Protein AF-A0A5C8JEF2-F1 (afdb_monomer_lite)

Sequence (176 aa):
MLDARRHYASLRLLALLPLVLFLPAVIAFFTDPDVAWGEYLGVFFHLSILFLVSRLEAAPWAKAAGYGWVVLDVLAGILMINAVEYDTAWAVRLGGHVLAGVWIVASSLVSHSWPIRVVGVVTGVWLAGYSFVGTLLAEEYLRPAGIMILVWFALLAIFHRDDPGHPPAPAIPAPA

Radius of gyration: 17.53 Å; chains: 1; bounding box: 39×55×41 Å

Foldseek 3Di:
DDDLPDDPDDLLVLLVQLLVLLVVLLVCVVPPNPDLCNLVSQLSSLVSCLVVLSPQDFDPVLSVLSVQLSVQSNVLSVCVNVVNDNVVSVLSNLVSLLSVLSNLQRSLCPDPDPVLNVLSNVLSCQSNVCSVCVVPDPCVSNSVSSVSSSVNSVCSSPPPDPDPDDDPDPDDPDDD

pLDDT: mean 90.59, std 12.91, range [43.09, 98.81]

Structure (mmCIF, N/CA/C/O backbone):
data_AF-A0A5C8JEF2-F1
#
_entry.id   AF-A0A5C8JEF2-F1
#
loop_
_atom_site.group_PDB
_atom_site.id
_atom_site.type_symbol
_atom_site.label_atom_id
_atom_site.label_alt_id
_atom_site.label_comp_id
_atom_site.label_asym_id
_atom_site.label_entity_id
_atom_site.label_seq_id
_atom_site.pdbx_PDB_ins_code
_atom_site.Cartn_x
_atom_site.Cartn_y
_atom_site.Cartn_z
_atom_site.occupancy
_atom_site.B_iso_or_equiv
_atom_site.auth_seq_id
_atom_site.auth_comp_id
_atom_site.auth_asym_id
_atom_site.auth_atom_id
_atom_site.pdbx_PDB_model_num
ATOM 1 N N . MET A 1 1 ? -16.897 21.772 -2.016 1.00 52.03 1 MET A N 1
ATOM 2 C CA . MET A 1 1 ? -15.711 21.857 -1.139 1.00 52.03 1 MET A CA 1
ATOM 3 C C . MET A 1 1 ? -15.697 20.606 -0.271 1.00 52.03 1 MET A C 1
ATOM 5 O O . MET A 1 1 ? -16.724 20.320 0.336 1.00 52.03 1 MET A O 1
ATOM 9 N N . LEU A 1 2 ? -14.624 19.811 -0.314 1.00 60.19 2 LEU A N 1
ATOM 10 C CA . LEU A 1 2 ? -14.481 18.621 0.534 1.00 60.19 2 LEU A CA 1
ATOM 11 C C . LEU A 1 2 ? -14.106 19.081 1.950 1.00 60.19 2 LEU A C 1
ATOM 13 O O . LEU A 1 2 ? -13.127 19.801 2.121 1.00 60.19 2 LEU A O 1
ATOM 17 N N . ASP A 1 3 ? -14.917 18.719 2.938 1.00 66.69 3 ASP A N 1
ATOM 18 C CA . ASP A 1 3 ? -14.754 19.055 4.351 1.00 66.69 3 ASP A CA 1
ATOM 19 C C . ASP A 1 3 ? -14.200 17.838 5.098 1.00 66.69 3 ASP A C 1
ATOM 21 O O . ASP A 1 3 ? -14.823 16.776 5.112 1.00 66.69 3 ASP A O 1
ATOM 25 N N . ALA A 1 4 ? -13.047 17.996 5.750 1.00 63.56 4 ALA A N 1
ATOM 26 C CA . ALA A 1 4 ? -12.401 16.935 6.520 1.00 63.56 4 ALA A CA 1
ATOM 27 C C . ALA A 1 4 ? -13.262 16.416 7.690 1.00 63.56 4 ALA A C 1
ATOM 29 O O . ALA A 1 4 ? -13.016 15.322 8.193 1.00 63.56 4 ALA A O 1
ATOM 30 N N . ARG A 1 5 ? -14.274 17.180 8.124 1.00 62.84 5 ARG A N 1
ATOM 31 C CA . ARG A 1 5 ? -15.201 16.799 9.200 1.00 62.84 5 ARG A CA 1
ATOM 32 C C . ARG A 1 5 ? -16.400 15.988 8.710 1.00 62.84 5 ARG A C 1
ATOM 34 O O . ARG A 1 5 ? -17.162 15.487 9.534 1.00 62.84 5 ARG A O 1
ATOM 41 N N . ARG A 1 6 ? -16.601 15.856 7.394 1.00 66.69 6 ARG A N 1
ATOM 42 C CA . ARG A 1 6 ? -17.726 15.108 6.816 1.00 66.69 6 ARG A CA 1
ATOM 43 C C . ARG A 1 6 ? -17.281 13.741 6.318 1.00 66.69 6 ARG A C 1
ATOM 45 O O . ARG A 1 6 ? -16.345 13.612 5.535 1.00 66.69 6 ARG A O 1
ATOM 52 N N . HIS A 1 7 ? -18.009 12.706 6.729 1.00 70.88 7 HIS A N 1
ATOM 53 C CA . HIS A 1 7 ? -17.843 11.366 6.175 1.00 70.88 7 HIS A CA 1
ATOM 54 C C . HIS A 1 7 ? -18.673 11.273 4.889 1.00 70.88 7 HIS A C 1
ATOM 56 O O . HIS A 1 7 ? -19.891 11.131 4.939 1.00 70.88 7 HIS A O 1
ATOM 62 N N . TYR A 1 8 ? -18.019 11.396 3.733 1.00 77.56 8 TYR A N 1
ATOM 63 C CA . TYR A 1 8 ? -18.682 11.296 2.425 1.00 77.56 8 TYR A CA 1
ATOM 64 C C . TYR A 1 8 ? -18.969 9.848 2.000 1.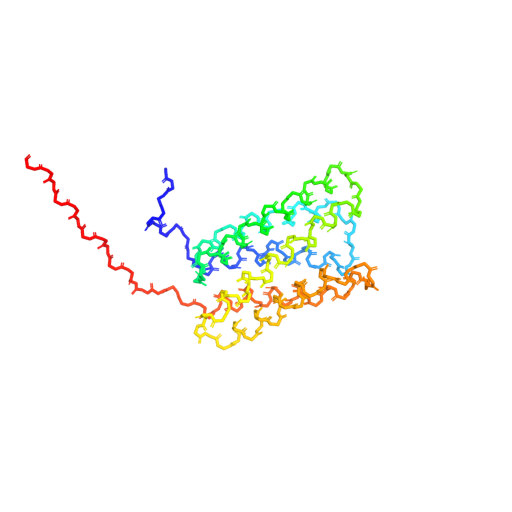00 77.56 8 TYR A C 1
ATOM 66 O O . TYR A 1 8 ? -19.820 9.616 1.146 1.00 77.56 8 TYR A O 1
ATOM 74 N N . ALA A 1 9 ? -18.269 8.881 2.596 1.00 83.25 9 ALA A N 1
ATOM 75 C CA . ALA A 1 9 ? -18.398 7.455 2.325 1.00 83.25 9 ALA A CA 1
ATOM 76 C C . ALA A 1 9 ? -18.181 6.647 3.614 1.00 83.25 9 ALA A C 1
ATOM 78 O O . ALA A 1 9 ? -17.399 7.051 4.479 1.00 83.25 9 ALA A O 1
ATOM 79 N N . SER A 1 10 ? -18.859 5.502 3.730 1.00 87.44 10 SER A N 1
ATOM 80 C CA . SER A 1 10 ? -18.630 4.543 4.818 1.00 87.44 10 SER A CA 1
ATOM 81 C C . SER A 1 10 ? -17.264 3.881 4.672 1.00 87.44 10 SER A C 1
ATOM 83 O O . SER A 1 10 ? -16.781 3.694 3.551 1.00 87.44 10 SER A O 1
ATOM 85 N N . LEU A 1 11 ? -16.641 3.465 5.779 1.00 86.25 11 LEU A N 1
ATOM 86 C CA . LEU A 1 11 ? -15.355 2.773 5.683 1.00 86.25 11 LEU A CA 1
ATOM 87 C C . LEU A 1 11 ? -15.477 1.463 4.898 1.00 86.25 11 LEU A C 1
ATOM 89 O O . LEU A 1 11 ? -14.580 1.109 4.140 1.00 86.25 11 LEU A O 1
ATOM 93 N N . ARG A 1 12 ? -16.623 0.782 5.007 1.00 90.75 12 ARG A N 1
ATOM 94 C CA . ARG A 1 12 ? -16.916 -0.408 4.207 1.00 90.75 12 ARG A CA 1
ATOM 95 C C . ARG A 1 12 ? -16.788 -0.137 2.709 1.00 90.75 12 ARG A C 1
ATOM 97 O O . ARG A 1 12 ? -16.152 -0.921 2.014 1.00 90.75 12 ARG A O 1
ATOM 104 N N . LEU A 1 13 ? -17.353 0.965 2.210 1.00 89.81 13 LEU A N 1
ATOM 105 C CA . LEU A 1 13 ? -17.205 1.345 0.802 1.00 89.81 13 LEU A CA 1
ATOM 106 C C . LEU A 1 13 ? -15.740 1.645 0.461 1.00 89.81 13 LEU A C 1
ATOM 108 O O . LEU A 1 13 ? -15.246 1.199 -0.572 1.00 89.81 13 LEU A O 1
ATOM 112 N N . LEU A 1 14 ? -15.036 2.345 1.351 1.00 91.62 14 LEU A N 1
ATOM 113 C CA . LEU A 1 14 ? -13.625 2.697 1.169 1.00 91.62 14 LEU A CA 1
ATOM 114 C C . LEU A 1 14 ? -12.669 1.500 1.237 1.00 91.62 14 LEU A C 1
ATOM 116 O O . LEU A 1 14 ? -11.555 1.607 0.741 1.00 91.62 14 LEU A O 1
ATOM 120 N N . ALA A 1 15 ? -13.088 0.376 1.818 1.00 92.25 15 ALA A N 1
ATOM 121 C CA . ALA A 1 15 ? -12.355 -0.887 1.787 1.00 92.25 15 ALA A CA 1
ATOM 122 C C . ALA A 1 15 ? -12.748 -1.761 0.581 1.00 92.25 15 ALA A C 1
ATOM 124 O O . ALA A 1 15 ? -11.899 -2.427 -0.005 1.00 92.25 15 ALA A O 1
ATOM 125 N N . LEU A 1 16 ? -14.022 -1.746 0.169 1.00 94.62 16 LEU A N 1
ATOM 126 C CA . LEU A 1 16 ? -14.490 -2.503 -0.998 1.00 94.62 16 LEU A CA 1
ATOM 127 C C . LEU A 1 16 ? -13.954 -1.944 -2.317 1.00 94.62 16 LEU A C 1
ATOM 129 O O . LEU A 1 16 ? -13.632 -2.717 -3.213 1.00 94.62 16 LEU A O 1
ATOM 133 N N . LEU A 1 17 ? -13.851 -0.621 -2.444 1.00 94.88 17 LEU A N 1
ATOM 134 C CA . LEU A 1 17 ? -13.349 0.018 -3.658 1.00 94.88 17 LEU A CA 1
ATOM 135 C C . LEU A 1 17 ? -11.924 -0.445 -4.033 1.00 94.88 17 LEU A C 1
ATOM 137 O O . LEU A 1 17 ? -11.763 -0.965 -5.139 1.00 94.88 17 LEU A O 1
ATOM 141 N N . PRO A 1 18 ? -10.906 -0.338 -3.153 1.00 95.31 18 PRO A N 1
ATOM 142 C CA . PRO A 1 18 ? -9.576 -0.854 -3.454 1.00 95.31 18 PRO A CA 1
ATOM 143 C C . PRO A 1 18 ? -9.570 -2.365 -3.690 1.00 95.31 18 PRO A C 1
ATOM 145 O O . PRO A 1 18 ? -8.857 -2.825 -4.572 1.00 95.31 18 PRO A O 1
ATOM 148 N N . LEU A 1 19 ? -10.393 -3.140 -2.974 1.00 95.75 19 LEU A N 1
ATOM 149 C CA . LEU A 1 19 ? -10.511 -4.583 -3.203 1.00 95.75 19 LEU A CA 1
ATOM 150 C C . LEU A 1 19 ? -10.962 -4.901 -4.634 1.00 95.75 19 LEU A C 1
ATOM 152 O O . LEU A 1 19 ? -10.361 -5.746 -5.292 1.00 95.75 19 LEU A O 1
ATOM 156 N N . VAL A 1 20 ? -12.002 -4.221 -5.122 1.00 96.62 20 VAL A N 1
ATOM 157 C CA . VAL A 1 20 ? -12.540 -4.431 -6.475 1.00 96.62 20 VAL A CA 1
ATOM 158 C C . VAL A 1 20 ? -11.541 -3.993 -7.544 1.00 96.62 20 VAL A C 1
ATOM 160 O O . VAL A 1 20 ? -11.419 -4.666 -8.562 1.00 96.62 20 VAL A O 1
ATOM 163 N N . LEU A 1 21 ? -10.814 -2.898 -7.314 1.00 95.88 21 LEU A N 1
ATOM 164 C CA . LEU A 1 21 ? -9.804 -2.402 -8.254 1.00 95.88 21 LEU A CA 1
ATOM 165 C C . LEU A 1 21 ? -8.549 -3.281 -8.283 1.00 95.88 21 LEU A C 1
ATOM 167 O O . LEU A 1 21 ? -7.956 -3.462 -9.343 1.00 95.88 21 LEU A O 1
ATOM 171 N N . PHE A 1 22 ? -8.155 -3.844 -7.140 1.00 95.81 22 PHE A N 1
ATOM 172 C CA . PHE A 1 22 ? -6.933 -4.635 -7.031 1.00 95.81 22 PHE A CA 1
ATOM 173 C C . PHE A 1 22 ? -7.121 -6.093 -7.444 1.00 95.81 22 PHE A C 1
ATOM 175 O O . PHE A 1 22 ? -6.187 -6.702 -7.955 1.00 95.81 22 PHE A O 1
ATOM 182 N N . LEU A 1 23 ? -8.317 -6.665 -7.272 1.00 96.56 23 LEU A N 1
ATOM 183 C CA . LEU A 1 23 ? -8.573 -8.070 -7.597 1.00 96.56 23 LEU A CA 1
ATOM 184 C C . LEU A 1 23 ? -8.195 -8.438 -9.052 1.00 96.56 23 LEU A C 1
ATOM 186 O O . LEU A 1 23 ? -7.475 -9.422 -9.222 1.00 96.56 23 LEU A O 1
ATOM 190 N N . PRO A 1 24 ? -8.588 -7.677 -10.095 1.00 94.69 24 PRO A N 1
ATOM 191 C CA . PRO A 1 24 ? -8.157 -7.953 -11.465 1.00 94.69 24 PRO A CA 1
ATOM 192 C C . PRO A 1 24 ? -6.642 -7.842 -11.656 1.00 94.69 24 PRO A C 1
ATOM 194 O O . PRO A 1 24 ? -6.070 -8.652 -12.377 1.00 94.69 24 PRO A O 1
ATOM 197 N N . ALA A 1 25 ? -5.990 -6.879 -10.994 1.00 91.50 25 ALA A N 1
ATOM 198 C CA . ALA A 1 25 ? -4.538 -6.711 -11.061 1.00 91.50 25 ALA A CA 1
ATOM 199 C C . ALA A 1 25 ? -3.806 -7.906 -10.432 1.00 91.50 25 ALA A C 1
ATOM 201 O O . ALA A 1 25 ? -2.843 -8.413 -10.998 1.00 91.50 25 ALA A O 1
ATOM 202 N N . VAL A 1 26 ? -4.313 -8.422 -9.306 1.00 92.62 26 VAL A N 1
ATOM 203 C CA . VAL A 1 26 ? -3.800 -9.657 -8.708 1.00 92.62 26 VAL A CA 1
ATOM 204 C C . VAL A 1 26 ? -3.992 -10.824 -9.672 1.00 92.62 26 VAL A C 1
ATOM 206 O O . VAL A 1 26 ? -3.030 -11.531 -9.927 1.00 92.62 26 VAL A O 1
ATOM 209 N N . ILE A 1 27 ? -5.178 -11.012 -10.261 1.00 94.00 27 ILE A N 1
ATOM 210 C CA . ILE A 1 27 ? -5.418 -12.091 -11.239 1.00 94.00 27 ILE A CA 1
ATOM 211 C C . ILE A 1 27 ? -4.439 -12.004 -12.421 1.00 94.00 27 ILE A C 1
ATOM 213 O O . ILE A 1 27 ? -3.852 -13.024 -12.791 1.00 94.00 27 ILE A O 1
ATOM 217 N N . ALA A 1 28 ? -4.224 -10.808 -12.978 1.00 91.81 28 ALA A N 1
ATOM 218 C CA . ALA A 1 28 ? -3.250 -10.579 -14.045 1.00 91.81 28 ALA A CA 1
ATOM 219 C C . ALA A 1 28 ? -1.841 -11.008 -13.614 1.00 91.81 28 ALA A C 1
ATOM 221 O O . ALA A 1 28 ? -1.212 -11.803 -14.297 1.00 91.81 28 ALA A O 1
ATOM 222 N N . PHE A 1 29 ? -1.401 -10.645 -12.407 1.00 88.38 29 PHE A N 1
ATOM 223 C CA . PHE A 1 29 ? -0.083 -11.030 -11.887 1.00 88.38 29 PHE A CA 1
ATOM 224 C C . PHE A 1 29 ? 0.168 -12.557 -11.810 1.00 88.38 29 PHE A C 1
ATOM 226 O O . PHE A 1 29 ? 1.319 -13.008 -11.778 1.00 88.38 29 PHE A O 1
ATOM 233 N N . PHE A 1 30 ? -0.892 -13.376 -11.794 1.00 91.38 30 PHE A N 1
ATOM 234 C CA . PHE A 1 30 ? -0.800 -14.842 -11.863 1.00 91.38 30 PHE A CA 1
ATOM 235 C C . PHE A 1 30 ? -0.967 -15.428 -13.269 1.00 91.38 30 PHE A C 1
ATOM 237 O O . PHE A 1 30 ? -0.575 -16.573 -13.480 1.00 91.38 30 PHE A O 1
ATOM 244 N N . THR A 1 31 ? -1.595 -14.707 -14.196 1.00 93.12 31 THR A N 1
ATOM 245 C CA . THR A 1 31 ? -2.066 -15.275 -15.472 1.00 93.12 31 THR A CA 1
ATOM 246 C C . THR A 1 31 ? -1.435 -14.621 -16.693 1.00 93.12 31 THR A C 1
ATOM 248 O O . THR A 1 31 ? -1.116 -15.325 -17.646 1.00 93.12 31 THR A O 1
ATOM 251 N N . ASP A 1 32 ? -1.237 -13.308 -16.646 1.00 91.19 32 ASP A N 1
ATOM 252 C CA . ASP A 1 32 ? -0.629 -12.487 -17.685 1.00 91.19 32 ASP A CA 1
ATOM 253 C C . ASP A 1 32 ? -0.118 -11.178 -17.034 1.00 91.19 32 ASP A C 1
ATOM 255 O O . ASP A 1 32 ? -0.889 -10.229 -16.853 1.00 91.19 32 ASP A O 1
ATOM 259 N N . PRO A 1 33 ? 1.142 -11.136 -16.559 1.00 85.50 33 PRO A N 1
ATOM 260 C CA . PRO A 1 33 ? 1.678 -9.969 -15.858 1.00 85.50 33 PRO A CA 1
ATOM 261 C C . PRO A 1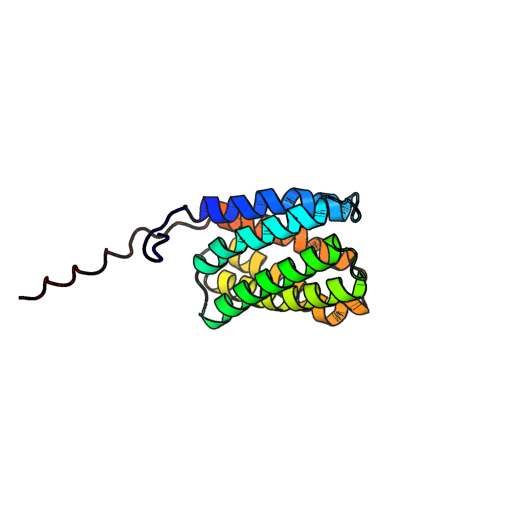 33 ? 1.914 -8.766 -16.787 1.00 85.50 33 PRO A C 1
ATOM 263 O O . PRO A 1 33 ? 1.980 -7.642 -16.298 1.00 85.50 33 PRO A O 1
ATOM 266 N N . ASP A 1 34 ? 1.966 -8.980 -18.106 1.00 86.38 34 ASP A N 1
ATOM 267 C CA . ASP A 1 34 ? 2.319 -7.958 -19.099 1.00 86.38 34 ASP A CA 1
ATOM 268 C C . ASP A 1 34 ? 1.086 -7.276 -19.729 1.00 86.38 34 ASP A C 1
ATOM 270 O O . ASP A 1 34 ? 1.194 -6.536 -20.714 1.00 86.38 34 ASP A O 1
ATOM 274 N N . VAL A 1 35 ? -0.119 -7.501 -19.184 1.00 88.94 35 VAL A N 1
ATOM 275 C CA . VAL A 1 35 ? -1.347 -6.899 -19.726 1.00 88.94 35 VAL A CA 1
ATOM 276 C C . VAL A 1 35 ? -1.291 -5.374 -19.660 1.00 88.94 35 VAL A C 1
ATOM 278 O O . VAL A 1 35 ? -1.168 -4.770 -18.595 1.00 88.94 35 VAL A O 1
ATOM 281 N N . ALA A 1 36 ? -1.506 -4.720 -20.803 1.00 81.44 36 ALA A N 1
ATOM 282 C CA . ALA A 1 36 ? -1.398 -3.262 -20.920 1.00 81.44 36 ALA A CA 1
ATOM 283 C C . ALA A 1 36 ? -2.323 -2.475 -19.965 1.00 81.44 36 ALA A C 1
ATOM 285 O O . ALA A 1 36 ? -2.033 -1.336 -19.612 1.00 81.44 36 ALA A O 1
ATOM 286 N N . TRP A 1 37 ? -3.450 -3.058 -19.540 1.00 89.88 37 TRP A N 1
ATOM 287 C CA . TRP A 1 37 ? -4.391 -2.414 -18.616 1.00 89.88 37 TRP A CA 1
ATOM 288 C C . TRP A 1 37 ? -4.020 -2.579 -17.134 1.00 89.88 37 TRP A C 1
ATOM 290 O O . TRP A 1 37 ? -4.596 -1.883 -16.292 1.00 89.88 37 TRP A O 1
ATOM 300 N N . GLY A 1 38 ? -3.089 -3.482 -16.803 1.00 90.81 38 GLY A N 1
ATOM 301 C CA . GLY A 1 38 ? -2.757 -3.865 -15.428 1.00 90.81 38 GLY A CA 1
ATOM 302 C C . GLY A 1 38 ? -2.276 -2.674 -14.608 1.00 90.81 38 GLY A C 1
ATOM 303 O O . GLY A 1 38 ? -2.805 -2.403 -13.528 1.00 90.81 38 GLY A O 1
ATOM 304 N N . GLU A 1 39 ? -1.367 -1.885 -15.181 1.00 92.94 39 GLU A N 1
ATOM 305 C CA . GLU A 1 39 ? -0.823 -0.689 -14.536 1.00 92.94 39 GLU A CA 1
ATOM 306 C C . GLU A 1 39 ? -1.876 0.401 -14.316 1.00 92.94 39 GLU A C 1
ATOM 308 O O . GLU A 1 39 ? -1.907 1.024 -13.255 1.00 92.94 39 GLU A O 1
ATOM 313 N N . TYR A 1 40 ? -2.808 0.597 -15.255 1.00 95.19 40 TYR A N 1
ATOM 314 C CA . TYR A 1 40 ? -3.893 1.567 -15.080 1.00 95.19 40 TYR A CA 1
ATOM 315 C C . TYR A 1 40 ? -4.784 1.201 -13.891 1.00 95.19 40 TYR A C 1
ATOM 317 O O . TYR A 1 40 ? -5.080 2.058 -13.054 1.00 95.19 40 TYR A O 1
ATOM 325 N N . LEU A 1 41 ? -5.191 -0.069 -13.778 1.00 94.81 41 LEU A N 1
ATOM 326 C CA . LEU A 1 41 ? -5.967 -0.528 -12.623 1.00 94.81 41 LEU A CA 1
ATOM 327 C C . LEU A 1 41 ? -5.160 -0.443 -11.329 1.00 94.81 41 LEU A C 1
ATOM 329 O O . LEU A 1 41 ? -5.711 -0.026 -10.310 1.00 94.81 41 LEU A O 1
ATOM 333 N N . GLY A 1 42 ? -3.862 -0.750 -11.377 1.00 94.62 42 GLY A N 1
ATOM 334 C CA . GLY A 1 42 ? -2.939 -0.536 -10.267 1.00 94.62 42 GLY A CA 1
ATOM 335 C C . GLY A 1 42 ? -2.933 0.921 -9.797 1.00 94.62 42 GLY A C 1
ATOM 336 O O . GLY A 1 42 ? -3.095 1.184 -8.607 1.00 94.62 42 GLY A O 1
ATOM 337 N N . VAL A 1 43 ? -2.828 1.893 -10.704 1.00 97.31 43 VAL A N 1
ATOM 338 C CA . VAL A 1 43 ? -2.879 3.326 -10.365 1.00 97.31 43 VAL A CA 1
ATOM 339 C C . VAL A 1 43 ? -4.218 3.699 -9.722 1.00 97.31 43 VAL A C 1
ATOM 341 O O . VAL A 1 43 ? -4.234 4.330 -8.663 1.00 97.31 43 VAL A O 1
ATOM 344 N N . PHE A 1 44 ? -5.349 3.282 -10.299 1.00 97.56 44 PHE A N 1
ATOM 345 C CA . PHE A 1 44 ? -6.666 3.566 -9.715 1.00 97.56 44 PHE A CA 1
ATOM 346 C C . PHE A 1 44 ? -6.853 2.922 -8.340 1.00 97.56 44 PHE A C 1
ATOM 348 O O . PHE A 1 44 ? -7.423 3.550 -7.443 1.00 97.56 44 PHE A O 1
ATOM 355 N N . PHE A 1 45 ? -6.339 1.706 -8.152 1.00 97.25 45 PHE A N 1
ATOM 356 C CA . PHE A 1 45 ? -6.288 1.051 -6.852 1.00 97.25 45 PHE A CA 1
ATOM 357 C C . PHE A 1 45 ? -5.566 1.940 -5.830 1.00 97.25 45 PHE A C 1
ATOM 359 O O . PHE A 1 45 ? -6.176 2.307 -4.825 1.00 97.25 45 PHE A O 1
ATOM 366 N N . HIS A 1 46 ? -4.335 2.379 -6.100 1.00 98.19 46 HIS A N 1
ATOM 367 C CA . HIS A 1 46 ? -3.579 3.222 -5.164 1.00 98.19 46 HIS A CA 1
ATOM 368 C C . HIS A 1 46 ? -4.267 4.567 -4.889 1.00 98.19 46 HIS A C 1
ATOM 370 O O . HIS A 1 46 ? -4.334 5.007 -3.742 1.00 98.19 46 HIS A O 1
ATOM 376 N N . LEU A 1 47 ? -4.866 5.203 -5.899 1.00 97.75 47 LEU A N 1
ATOM 377 C CA . LEU A 1 47 ? -5.634 6.436 -5.697 1.00 97.75 47 LEU A CA 1
ATOM 378 C C . LEU A 1 47 ? -6.839 6.224 -4.769 1.00 97.75 47 LEU A C 1
ATOM 380 O O . LEU A 1 47 ? -7.145 7.089 -3.948 1.00 97.75 47 LEU A O 1
ATOM 384 N N . SER A 1 48 ? -7.497 5.065 -4.840 1.00 96.38 48 SER A N 1
ATOM 385 C CA . SER A 1 48 ? -8.590 4.736 -3.919 1.00 96.38 48 SER A CA 1
ATOM 386 C C . SER A 1 48 ? -8.117 4.550 -2.468 1.00 96.38 48 SER A C 1
ATOM 388 O O . SER A 1 48 ? -8.853 4.870 -1.531 1.00 96.38 48 SER A O 1
ATOM 390 N N . ILE A 1 49 ? -6.865 4.123 -2.267 1.00 96.94 49 ILE A N 1
ATOM 391 C CA . ILE A 1 49 ? -6.259 3.941 -0.942 1.00 96.94 49 ILE A CA 1
ATOM 392 C C . ILE A 1 49 ? -6.076 5.267 -0.198 1.00 96.94 49 ILE A C 1
ATOM 394 O O . ILE A 1 49 ? -6.124 5.260 1.030 1.00 96.94 49 ILE A O 1
ATOM 398 N N . LEU A 1 50 ? -5.975 6.414 -0.885 1.00 95.12 50 LEU A N 1
ATOM 399 C CA . LEU A 1 50 ? -5.905 7.737 -0.237 1.00 95.12 50 LEU A CA 1
ATOM 400 C C . LEU A 1 50 ? -7.020 7.931 0.795 1.00 95.12 50 LEU A C 1
ATOM 402 O O . LEU A 1 50 ? -6.788 8.379 1.921 1.00 95.12 50 LEU A O 1
ATOM 406 N N . PHE A 1 51 ? -8.239 7.547 0.419 1.00 92.31 51 PHE A N 1
ATOM 407 C CA . PHE A 1 51 ? -9.393 7.654 1.298 1.00 92.31 51 PHE A CA 1
ATOM 408 C C . PHE A 1 51 ? -9.267 6.698 2.483 1.00 92.31 51 PHE A C 1
ATOM 410 O O . PHE A 1 51 ? -9.558 7.081 3.614 1.00 92.31 51 PHE A O 1
ATOM 417 N N . LEU A 1 52 ? -8.769 5.484 2.258 1.00 93.56 52 LEU A N 1
ATOM 418 C CA . LEU A 1 52 ? -8.591 4.498 3.315 1.00 93.56 52 LEU A CA 1
ATOM 419 C C . LEU A 1 52 ? -7.501 4.911 4.320 1.00 93.56 52 LEU A C 1
ATOM 421 O O . LEU A 1 52 ? -7.732 4.822 5.525 1.00 93.56 52 LEU A O 1
ATOM 425 N N . VAL A 1 53 ? -6.368 5.453 3.857 1.00 96.00 53 VAL A N 1
ATOM 426 C CA . VAL A 1 53 ? -5.286 5.993 4.709 1.00 96.00 53 VAL A CA 1
ATOM 427 C C . VAL A 1 53 ? -5.810 7.084 5.637 1.00 96.00 53 VAL A C 1
ATOM 429 O O . VAL A 1 53 ? -5.498 7.097 6.831 1.00 96.00 53 VAL A O 1
ATOM 432 N N . SER A 1 54 ? -6.648 7.984 5.114 1.00 92.62 54 SER A N 1
ATOM 433 C CA . SER A 1 54 ? -7.229 9.057 5.922 1.00 92.62 54 SER A CA 1
ATOM 434 C C . SER A 1 54 ? -8.122 8.530 7.050 1.00 92.62 54 SER A C 1
ATOM 436 O O . SER A 1 54 ? -8.143 9.107 8.142 1.00 92.62 54 SER A O 1
ATOM 438 N N . ARG A 1 55 ? -8.814 7.411 6.810 1.00 90.12 55 ARG A N 1
ATOM 439 C CA . ARG A 1 55 ? -9.901 6.907 7.655 1.00 90.12 55 ARG A CA 1
ATOM 440 C C . ARG A 1 55 ? -9.477 5.852 8.659 1.00 90.12 55 ARG A C 1
ATOM 442 O O . ARG A 1 55 ? -10.019 5.857 9.758 1.00 90.12 55 ARG A O 1
ATOM 449 N N . LEU A 1 56 ? -8.537 4.975 8.313 1.00 92.19 56 LEU A N 1
ATOM 450 C CA . LEU A 1 56 ? -8.047 3.986 9.268 1.00 92.19 56 LEU A CA 1
ATOM 451 C C . LEU A 1 56 ? -7.334 4.676 10.428 1.00 92.19 56 LEU A C 1
ATOM 453 O O . LEU A 1 56 ? -6.616 5.664 10.249 1.00 92.19 56 LEU A O 1
ATOM 457 N N . GLU A 1 57 ? -7.539 4.163 11.632 1.00 92.94 57 GLU A N 1
ATOM 458 C CA . GLU A 1 57 ? -6.785 4.601 12.796 1.00 92.94 57 GLU A CA 1
ATOM 459 C C . GLU A 1 57 ? -5.325 4.186 12.646 1.00 92.94 57 GLU A C 1
ATOM 461 O O . GLU A 1 57 ? -5.019 3.055 12.280 1.00 92.94 57 GLU A O 1
ATOM 466 N N . ALA A 1 58 ? -4.419 5.128 12.884 1.00 95.12 58 ALA A N 1
ATOM 467 C CA . ALA A 1 58 ? -2.981 4.913 12.907 1.00 95.12 58 ALA A CA 1
ATOM 468 C C . ALA A 1 58 ? -2.313 6.171 13.468 1.00 95.12 58 ALA A C 1
ATOM 470 O O . ALA A 1 58 ? -2.874 7.271 13.398 1.00 95.12 58 ALA A O 1
ATOM 471 N N . ALA A 1 59 ? -1.090 6.027 13.974 1.00 95.38 59 ALA A N 1
ATOM 472 C CA . ALA A 1 59 ? -0.281 7.174 14.360 1.00 95.38 59 ALA A CA 1
ATOM 473 C C . ALA A 1 59 ? -0.038 8.115 13.154 1.00 95.38 59 ALA A C 1
ATOM 475 O O . ALA A 1 59 ? 0.055 7.638 12.018 1.00 95.38 59 ALA A O 1
ATOM 476 N N . PRO A 1 60 ? 0.123 9.438 13.362 1.00 97.69 60 PRO A N 1
ATOM 477 C CA . PRO A 1 60 ? 0.284 10.393 12.261 1.00 97.69 60 PRO A CA 1
ATOM 478 C C . PRO A 1 60 ? 1.434 10.063 11.297 1.00 97.69 60 PRO A C 1
ATOM 480 O O . PRO A 1 60 ? 1.269 10.168 10.084 1.00 97.69 60 PRO A O 1
ATOM 483 N N . TRP A 1 61 ? 2.573 9.593 11.816 1.00 98.06 61 TRP A N 1
ATOM 484 C CA . TRP A 1 61 ? 3.724 9.182 11.002 1.00 98.06 61 TRP A CA 1
ATOM 485 C C . TRP A 1 61 ? 3.419 7.956 10.126 1.00 98.06 61 TRP A C 1
ATOM 487 O O . TRP A 1 61 ? 3.898 7.867 9.000 1.00 98.06 61 TRP A O 1
ATOM 497 N N . ALA A 1 62 ? 2.573 7.039 10.601 1.00 98.19 62 ALA A N 1
ATOM 498 C CA . ALA A 1 62 ? 2.163 5.866 9.838 1.00 98.19 62 ALA A CA 1
ATOM 499 C C . ALA A 1 62 ? 1.176 6.243 8.727 1.00 98.19 62 ALA A C 1
ATOM 501 O O . ALA A 1 62 ? 1.251 5.697 7.631 1.00 98.19 62 ALA A O 1
ATOM 502 N N . LYS A 1 63 ? 0.287 7.220 8.962 1.00 98.00 63 LYS A N 1
ATOM 503 C CA . LYS A 1 63 ? -0.541 7.792 7.885 1.00 98.00 63 LYS A CA 1
ATOM 504 C C . LYS A 1 63 ? 0.311 8.501 6.837 1.00 98.00 63 LYS A C 1
ATOM 506 O O . LYS A 1 63 ? 0.056 8.338 5.650 1.00 98.00 63 LYS A O 1
ATOM 511 N N . ALA A 1 64 ? 1.340 9.239 7.258 1.00 98.50 64 ALA A N 1
ATOM 512 C CA . ALA A 1 64 ? 2.293 9.848 6.334 1.00 98.50 64 ALA A CA 1
ATOM 513 C C . ALA A 1 64 ? 3.002 8.788 5.471 1.00 98.50 64 ALA A C 1
ATOM 515 O O . ALA A 1 64 ? 3.091 8.967 4.260 1.00 98.50 64 ALA A O 1
ATOM 516 N N . ALA A 1 65 ? 3.410 7.657 6.061 1.00 98.62 65 ALA A N 1
ATOM 517 C CA . ALA A 1 65 ? 3.926 6.514 5.306 1.00 98.62 65 ALA A CA 1
ATOM 518 C C . ALA A 1 65 ? 2.883 5.966 4.314 1.00 98.62 65 ALA A C 1
ATOM 520 O O . ALA A 1 65 ? 3.199 5.788 3.144 1.00 98.62 65 ALA A O 1
ATOM 521 N N . GLY A 1 66 ? 1.624 5.795 4.729 1.00 98.56 66 GLY A N 1
ATOM 522 C CA . GLY A 1 66 ? 0.541 5.346 3.844 1.00 98.56 66 GLY A CA 1
ATOM 523 C C . GLY A 1 66 ? 0.319 6.266 2.638 1.00 98.56 66 GLY A C 1
ATOM 524 O O . GLY A 1 66 ? 0.164 5.789 1.518 1.00 98.56 66 GLY A O 1
ATOM 525 N N . TYR A 1 67 ? 0.371 7.586 2.831 1.00 98.62 67 TYR A N 1
ATOM 526 C CA . TYR A 1 67 ? 0.317 8.536 1.715 1.00 98.62 67 TYR A CA 1
ATOM 527 C C . TYR A 1 67 ? 1.575 8.486 0.842 1.00 98.62 67 TYR A C 1
ATOM 529 O O . TYR A 1 67 ? 1.465 8.555 -0.380 1.00 98.62 67 TYR A O 1
ATOM 537 N N . GLY A 1 68 ? 2.758 8.340 1.445 1.00 98.69 68 GLY A N 1
ATOM 538 C CA . GLY A 1 68 ? 4.016 8.186 0.715 1.00 98.69 68 GLY A CA 1
ATOM 539 C C . GLY A 1 68 ? 4.026 6.938 -0.169 1.00 98.69 68 GLY A C 1
ATOM 540 O O . GLY A 1 68 ? 4.430 7.022 -1.324 1.00 98.69 68 GLY A O 1
ATOM 541 N N . TRP A 1 69 ? 3.503 5.815 0.333 1.00 98.62 69 TRP A N 1
ATOM 542 C CA . TRP A 1 69 ? 3.287 4.605 -0.460 1.00 98.62 69 TRP A CA 1
ATOM 543 C C . TRP A 1 69 ? 2.441 4.894 -1.697 1.00 98.62 69 TRP A C 1
ATOM 545 O O . TRP A 1 69 ? 2.884 4.621 -2.808 1.00 98.62 69 TRP A O 1
ATOM 555 N N . VAL A 1 70 ? 1.262 5.496 -1.515 1.00 98.62 70 VAL A N 1
ATOM 556 C CA . VAL A 1 70 ? 0.371 5.808 -2.639 1.00 98.62 70 VAL A CA 1
ATOM 557 C C . VAL A 1 70 ? 1.073 6.679 -3.679 1.00 98.62 70 VAL A C 1
ATOM 559 O O . VAL A 1 70 ? 0.958 6.408 -4.869 1.00 98.62 70 VAL A O 1
ATOM 562 N N . VAL A 1 71 ? 1.821 7.701 -3.255 1.00 98.75 71 VAL A N 1
ATOM 563 C CA . VAL A 1 71 ? 2.563 8.566 -4.184 1.00 98.75 71 VAL A CA 1
ATOM 564 C C . VAL A 1 71 ? 3.591 7.769 -4.988 1.00 98.75 71 VAL A C 1
ATOM 566 O O . VAL A 1 71 ? 3.641 7.918 -6.208 1.00 98.75 71 VAL A O 1
ATOM 569 N N . LEU A 1 72 ? 4.397 6.933 -4.330 1.00 98.69 72 LEU A N 1
ATOM 570 C CA . LEU A 1 72 ? 5.447 6.164 -4.999 1.00 98.69 72 LEU A CA 1
ATOM 571 C C . LEU A 1 72 ? 4.879 5.102 -5.943 1.00 98.69 72 LEU A C 1
ATOM 573 O O . LEU A 1 72 ? 5.382 4.968 -7.053 1.00 98.69 72 LEU A O 1
ATOM 577 N N . ASP A 1 73 ? 3.809 4.408 -5.564 1.00 98.12 73 ASP A N 1
ATOM 578 C CA . ASP A 1 73 ? 3.236 3.361 -6.415 1.00 98.12 73 ASP A CA 1
ATOM 579 C C . ASP A 1 73 ? 2.399 3.921 -7.568 1.00 98.12 73 ASP A C 1
ATOM 581 O O . ASP A 1 73 ? 2.346 3.311 -8.640 1.00 98.12 73 ASP A O 1
ATOM 585 N N . VAL A 1 74 ? 1.799 5.105 -7.396 1.00 98.56 74 VAL A N 1
ATOM 586 C CA . VAL A 1 74 ? 1.236 5.864 -8.520 1.00 98.56 74 VAL A CA 1
ATOM 587 C C . VAL A 1 74 ? 2.356 6.307 -9.456 1.00 98.56 74 VAL A C 1
ATOM 589 O O . VAL A 1 74 ? 2.233 6.107 -10.661 1.00 98.56 74 VAL A O 1
ATOM 592 N N . LEU A 1 75 ? 3.458 6.859 -8.935 1.00 98.69 75 LEU A N 1
ATOM 593 C CA . LEU A 1 75 ? 4.610 7.238 -9.756 1.00 98.69 75 LEU A CA 1
ATOM 594 C C . LEU A 1 75 ? 5.158 6.033 -10.529 1.00 98.69 75 LEU A C 1
ATOM 596 O O . LEU A 1 75 ? 5.307 6.126 -11.742 1.00 98.69 75 LEU A O 1
ATOM 600 N N . ALA A 1 76 ? 5.401 4.906 -9.859 1.00 98.19 76 ALA A N 1
ATOM 601 C CA . ALA A 1 76 ? 5.877 3.680 -10.490 1.00 98.19 76 ALA A CA 1
ATOM 602 C C . ALA A 1 76 ? 4.937 3.213 -11.610 1.00 98.19 76 ALA A C 1
ATOM 604 O O . ALA A 1 76 ? 5.399 2.938 -12.714 1.00 98.19 76 ALA A O 1
ATOM 605 N N . GLY A 1 77 ? 3.620 3.211 -11.370 1.00 96.69 77 GLY A N 1
ATOM 606 C CA . GLY A 1 77 ? 2.642 2.863 -12.403 1.00 96.69 77 GLY A CA 1
ATOM 607 C C . GLY A 1 77 ? 2.660 3.824 -13.595 1.00 96.69 77 GLY A C 1
ATOM 608 O O . GLY A 1 77 ? 2.633 3.388 -14.742 1.00 96.69 77 GLY A O 1
ATOM 609 N N . ILE A 1 78 ? 2.779 5.135 -13.356 1.00 98.06 78 ILE A N 1
ATOM 610 C CA . ILE A 1 78 ? 2.907 6.125 -14.438 1.00 98.06 78 ILE A CA 1
ATOM 611 C C . ILE A 1 78 ? 4.211 5.933 -15.224 1.00 98.06 78 ILE A C 1
ATOM 613 O O . ILE A 1 78 ? 4.188 6.051 -16.448 1.00 98.06 78 ILE A O 1
ATOM 617 N N . LEU A 1 79 ? 5.328 5.616 -14.565 1.00 97.88 79 LEU A N 1
ATOM 618 C CA . LEU A 1 79 ? 6.594 5.309 -15.237 1.00 97.88 79 LEU A CA 1
ATOM 619 C C . LEU A 1 79 ? 6.442 4.089 -16.162 1.00 97.88 79 LEU A C 1
ATOM 621 O O . LEU A 1 79 ? 6.794 4.187 -17.337 1.00 97.88 79 LEU A O 1
ATOM 625 N N . MET A 1 80 ? 5.838 2.997 -15.674 1.00 95.75 80 MET A N 1
ATOM 626 C CA . MET A 1 80 ? 5.574 1.791 -16.475 1.00 95.75 80 MET A CA 1
ATOM 627 C C . MET A 1 80 ? 4.658 2.080 -17.674 1.00 95.75 80 MET A C 1
ATOM 629 O O . MET A 1 80 ? 4.969 1.699 -18.799 1.00 95.75 80 MET A O 1
ATOM 633 N N . ILE A 1 81 ? 3.564 2.828 -17.469 1.00 95.75 81 ILE A N 1
ATOM 634 C CA . ILE A 1 81 ? 2.644 3.246 -18.546 1.00 95.75 81 ILE A CA 1
ATOM 635 C C . ILE A 1 81 ? 3.375 4.038 -19.641 1.00 95.75 81 ILE A C 1
ATOM 637 O O . ILE A 1 81 ? 3.027 3.941 -20.816 1.00 95.75 81 ILE A O 1
ATOM 641 N N . ASN A 1 82 ? 4.391 4.820 -19.268 1.00 96.69 82 ASN A N 1
ATOM 642 C CA . ASN A 1 82 ? 5.194 5.619 -20.196 1.00 96.69 82 ASN A CA 1
ATOM 643 C C . ASN A 1 82 ? 6.451 4.886 -20.697 1.00 96.69 82 ASN A C 1
ATOM 645 O O . ASN A 1 82 ? 7.364 5.534 -21.205 1.00 96.69 82 ASN A O 1
ATOM 649 N N . ALA A 1 83 ? 6.496 3.555 -20.572 1.00 95.12 83 ALA A N 1
ATOM 650 C CA . ALA A 1 83 ? 7.585 2.707 -21.053 1.00 95.12 83 ALA A CA 1
ATOM 651 C C . ALA A 1 83 ? 8.974 3.098 -20.511 1.00 95.12 83 ALA A C 1
ATOM 653 O O . ALA A 1 83 ? 9.990 2.932 -21.188 1.00 95.12 83 ALA A O 1
ATOM 654 N N . VAL A 1 84 ? 9.027 3.619 -19.282 1.00 97.56 84 VAL A N 1
ATOM 655 C CA . VAL A 1 84 ? 10.285 3.695 -18.533 1.00 97.56 84 VAL A CA 1
ATOM 656 C C . VAL A 1 84 ? 10.722 2.274 -18.182 1.00 97.56 84 VAL A C 1
ATOM 658 O O . VAL A 1 84 ? 9.885 1.404 -17.954 1.00 97.56 84 VAL A O 1
ATOM 661 N N . GLU A 1 85 ? 12.034 2.043 -18.157 1.00 97.00 85 GLU A N 1
ATOM 662 C CA . GLU A 1 85 ? 12.617 0.728 -17.897 1.00 97.00 85 GLU A CA 1
ATOM 663 C C . GLU A 1 85 ? 12.047 0.083 -16.628 1.00 97.00 85 GLU A C 1
ATOM 665 O O . GLU A 1 85 ? 11.971 0.720 -15.569 1.00 97.00 85 GLU A O 1
ATOM 670 N N . TYR A 1 86 ? 11.685 -1.195 -16.758 1.00 94.06 86 TYR A N 1
ATOM 671 C CA . TYR A 1 86 ? 11.014 -1.968 -15.722 1.00 94.06 86 TYR A CA 1
ATOM 672 C C . TYR A 1 86 ? 11.760 -1.906 -14.388 1.00 94.06 86 TYR A C 1
ATOM 674 O O . TYR A 1 86 ? 11.178 -1.509 -13.385 1.00 94.06 86 TYR A O 1
ATOM 682 N N . ASP A 1 87 ? 13.066 -2.174 -14.386 1.00 95.31 87 ASP A N 1
ATOM 683 C CA . ASP A 1 87 ? 13.875 -2.189 -13.163 1.00 95.31 87 ASP A CA 1
ATOM 684 C C . ASP A 1 87 ? 13.900 -0.829 -12.451 1.00 95.31 87 ASP A C 1
ATOM 686 O O . ASP A 1 87 ? 13.882 -0.757 -11.219 1.00 95.31 87 ASP A O 1
ATOM 690 N N . THR A 1 88 ? 13.870 0.268 -13.215 1.00 97.06 88 THR A N 1
ATOM 691 C CA . THR A 1 88 ? 13.818 1.625 -12.657 1.00 97.06 88 THR A CA 1
ATOM 692 C C . THR A 1 88 ? 12.477 1.878 -11.970 1.00 97.06 88 THR A C 1
ATOM 694 O O . THR A 1 88 ? 12.433 2.32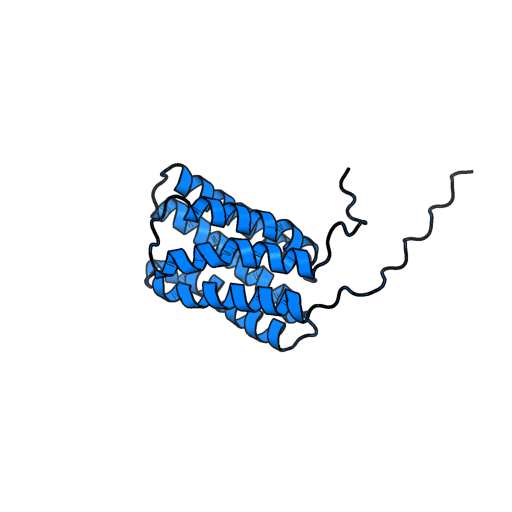7 -10.822 1.00 97.06 88 THR A O 1
ATOM 697 N N . ALA A 1 89 ? 11.369 1.587 -12.651 1.00 97.06 89 ALA A N 1
ATOM 6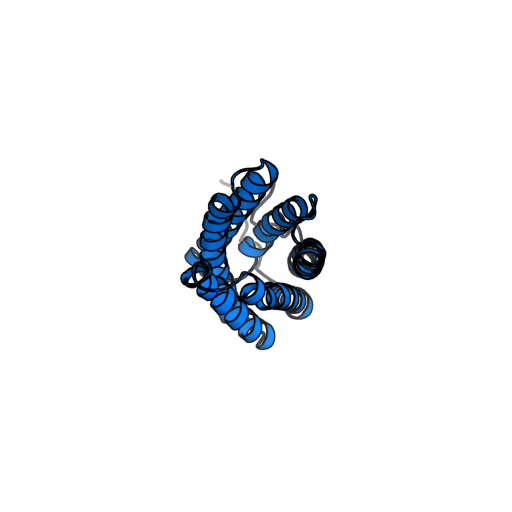98 C CA . ALA A 1 89 ? 10.033 1.784 -12.096 1.00 97.06 89 ALA A CA 1
ATOM 699 C C . ALA A 1 89 ? 9.729 0.798 -10.951 1.00 97.06 89 ALA A C 1
ATOM 701 O O . ALA A 1 89 ? 9.108 1.169 -9.951 1.00 97.06 89 ALA A O 1
ATOM 702 N N . TRP A 1 90 ? 10.231 -0.432 -11.043 1.00 96.25 90 TRP A N 1
ATOM 703 C CA . TRP A 1 90 ? 10.113 -1.458 -10.016 1.00 96.25 90 TRP A CA 1
ATOM 704 C C . TRP A 1 90 ? 10.854 -1.078 -8.7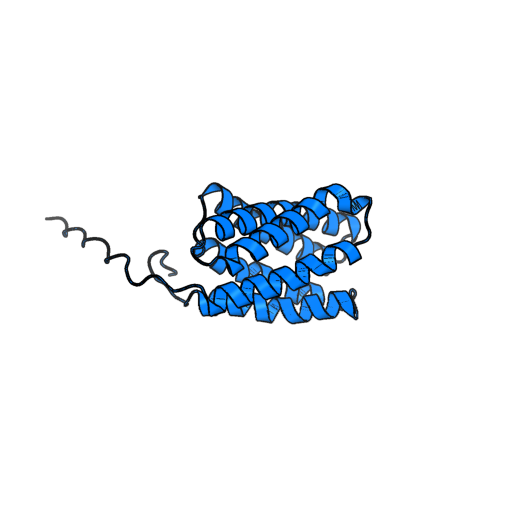35 1.00 96.25 90 TRP A C 1
ATOM 706 O O . TRP A 1 90 ? 10.288 -1.189 -7.649 1.00 96.25 90 TRP A O 1
ATOM 716 N N . ALA A 1 91 ? 12.071 -0.533 -8.830 1.00 97.19 91 ALA A N 1
ATOM 717 C CA . ALA A 1 91 ? 12.803 -0.047 -7.661 1.00 97.19 91 ALA A CA 1
ATOM 718 C C . ALA A 1 91 ? 12.025 1.041 -6.893 1.00 97.19 91 ALA A C 1
ATOM 720 O O . ALA A 1 91 ? 11.986 1.026 -5.658 1.00 97.19 91 ALA A O 1
ATOM 721 N N . VAL A 1 92 ? 11.349 1.949 -7.609 1.00 98.31 92 VAL A N 1
ATOM 722 C CA . VAL A 1 92 ? 10.452 2.949 -7.001 1.00 98.31 92 VAL A CA 1
ATOM 723 C C . VAL A 1 92 ? 9.289 2.265 -6.274 1.00 98.31 92 VAL A C 1
ATOM 725 O O . VAL A 1 92 ? 9.011 2.603 -5.120 1.00 98.31 92 VAL A O 1
ATOM 728 N N . ARG A 1 93 ? 8.658 1.268 -6.908 1.00 97.69 93 ARG A N 1
ATOM 729 C CA . ARG A 1 93 ? 7.558 0.486 -6.323 1.00 97.69 93 ARG A CA 1
ATOM 730 C C . ARG A 1 93 ? 7.982 -0.264 -5.058 1.00 97.69 93 ARG A C 1
ATOM 732 O O . ARG A 1 93 ? 7.285 -0.226 -4.049 1.00 97.69 93 ARG A O 1
ATOM 739 N N . LEU A 1 94 ? 9.165 -0.882 -5.049 1.00 98.06 94 LEU A N 1
ATOM 740 C CA . LEU A 1 94 ? 9.697 -1.543 -3.852 1.00 98.06 94 LEU A CA 1
ATOM 741 C C . LEU A 1 94 ? 9.897 -0.560 -2.690 1.00 98.06 94 LEU A C 1
ATOM 743 O O . LEU A 1 94 ? 9.608 -0.911 -1.543 1.00 98.06 94 LEU A O 1
ATOM 747 N N . GLY A 1 95 ? 10.322 0.675 -2.972 1.00 98.19 95 GLY A N 1
ATOM 748 C CA . GLY A 1 95 ? 10.349 1.755 -1.981 1.00 98.19 95 GLY A CA 1
ATOM 749 C C . GLY A 1 95 ? 8.953 2.090 -1.441 1.00 98.19 95 GLY A C 1
ATOM 750 O O . GLY A 1 95 ? 8.773 2.229 -0.228 1.00 98.19 95 GLY A O 1
ATOM 751 N N . GLY A 1 96 ? 7.950 2.139 -2.322 1.00 98.50 96 GLY A N 1
ATOM 752 C CA . GLY A 1 96 ? 6.537 2.275 -1.961 1.00 98.50 96 GLY A CA 1
ATOM 753 C C . GLY A 1 96 ? 6.050 1.159 -1.033 1.00 98.50 96 GLY A C 1
ATOM 754 O O . GLY A 1 96 ? 5.482 1.444 0.021 1.00 98.50 96 GLY A O 1
ATOM 755 N N . HIS A 1 97 ? 6.348 -0.099 -1.355 1.00 98.62 97 HIS A N 1
ATOM 756 C CA . HIS A 1 97 ? 5.982 -1.279 -0.564 1.00 98.62 97 HIS A CA 1
ATOM 757 C C . HIS A 1 97 ? 6.508 -1.249 0.883 1.00 98.62 97 HIS A C 1
ATOM 759 O O . HIS A 1 97 ? 5.820 -1.712 1.795 1.00 98.62 97 HIS A O 1
ATOM 765 N N . VAL A 1 98 ? 7.687 -0.666 1.135 1.00 98.75 98 VAL A N 1
ATOM 766 C CA . VAL A 1 98 ? 8.187 -0.484 2.511 1.00 98.75 98 VAL A CA 1
ATOM 767 C C . VAL A 1 98 ? 7.258 0.444 3.295 1.00 98.75 98 VAL A C 1
ATOM 769 O O . VAL A 1 98 ? 6.841 0.120 4.409 1.00 98.75 98 VAL A O 1
ATOM 772 N N . LEU A 1 99 ? 6.880 1.578 2.700 1.00 98.81 99 LEU A N 1
ATOM 773 C CA . LEU A 1 99 ? 5.951 2.530 3.310 1.00 98.81 99 LEU A CA 1
ATOM 774 C C . LEU A 1 99 ? 4.543 1.933 3.467 1.00 98.81 99 LEU A C 1
ATOM 776 O O . LEU A 1 99 ? 3.880 2.172 4.482 1.00 98.81 99 LEU A O 1
ATOM 780 N N . ALA A 1 100 ? 4.119 1.103 2.510 1.00 98.75 100 ALA A N 1
ATOM 781 C CA . ALA A 1 100 ? 2.874 0.348 2.568 1.00 98.75 100 ALA A CA 1
ATOM 782 C C . ALA A 1 100 ? 2.856 -0.566 3.791 1.00 98.75 100 ALA A C 1
ATOM 784 O O . ALA A 1 100 ? 1.934 -0.508 4.603 1.00 98.75 100 ALA A O 1
ATOM 785 N N . GLY A 1 101 ? 3.907 -1.374 3.958 1.00 98.69 101 GLY A N 1
ATOM 786 C CA . GLY A 1 101 ? 4.024 -2.310 5.067 1.00 98.69 101 GLY A CA 1
ATOM 787 C C . GLY A 1 101 ? 3.984 -1.608 6.418 1.00 98.69 101 GLY A C 1
ATOM 788 O O . GLY A 1 101 ? 3.253 -2.038 7.309 1.00 98.69 101 GLY A O 1
ATOM 789 N N . VAL A 1 102 ? 4.674 -0.471 6.545 1.00 98.69 102 VAL A N 1
ATOM 790 C CA . VAL A 1 102 ? 4.629 0.370 7.749 1.00 98.69 102 VAL A CA 1
ATOM 791 C C . VAL A 1 102 ? 3.197 0.802 8.085 1.00 98.69 102 VAL A C 1
ATOM 793 O O . VAL A 1 102 ? 2.748 0.638 9.223 1.00 98.69 102 VAL A O 1
ATOM 796 N N . TRP A 1 103 ? 2.464 1.335 7.106 1.00 98.69 103 TRP A N 1
ATOM 797 C CA . TRP A 1 103 ? 1.091 1.791 7.312 1.00 98.69 103 TRP A CA 1
ATOM 798 C C . TRP A 1 103 ? 0.124 0.639 7.619 1.00 98.69 103 TRP A C 1
ATOM 800 O O . TRP A 1 103 ? -0.667 0.737 8.563 1.00 98.69 103 TRP A O 1
ATOM 810 N N . ILE A 1 104 ? 0.202 -0.466 6.871 1.00 98.50 104 ILE A N 1
ATOM 811 C CA . ILE A 1 104 ? -0.658 -1.644 7.058 1.00 98.50 104 ILE A CA 1
ATOM 812 C C . ILE A 1 104 ? -0.431 -2.243 8.450 1.00 98.50 104 ILE A C 1
ATOM 814 O O . ILE A 1 104 ? -1.399 -2.488 9.170 1.00 98.50 104 ILE A O 1
ATOM 818 N N . VAL A 1 105 ? 0.823 -2.429 8.876 1.00 98.69 105 VAL A N 1
ATOM 819 C CA . VAL A 1 105 ? 1.152 -2.960 10.211 1.00 98.69 105 VAL A CA 1
ATOM 820 C C . VAL A 1 105 ? 0.600 -2.040 11.296 1.00 98.69 105 VAL A C 1
ATOM 822 O O . VAL A 1 105 ? -0.143 -2.494 12.166 1.00 98.69 105 VAL A O 1
ATOM 825 N N . ALA A 1 106 ? 0.915 -0.744 11.240 1.00 98.38 106 ALA A N 1
ATOM 826 C CA . ALA A 1 106 ? 0.511 0.204 12.275 1.00 98.38 106 ALA A CA 1
ATOM 827 C C . ALA A 1 106 ? -1.017 0.317 12.404 1.00 98.38 106 ALA A C 1
ATOM 829 O O . ALA A 1 106 ? -1.538 0.281 13.519 1.00 98.38 106 ALA A O 1
ATOM 830 N N . SER A 1 107 ? -1.735 0.403 11.279 1.00 97.12 107 SER A N 1
ATOM 831 C CA . SER A 1 107 ? -3.205 0.465 11.272 1.00 97.12 107 SER A CA 1
ATOM 832 C C . SER A 1 107 ? -3.859 -0.844 11.726 1.00 97.12 107 SER A C 1
ATOM 834 O O . SER A 1 107 ? -4.898 -0.842 12.386 1.00 97.12 107 SER A O 1
ATOM 836 N N . SER A 1 108 ? -3.228 -1.982 11.445 1.00 97.56 108 SER A N 1
ATOM 837 C CA . SER A 1 108 ? -3.738 -3.294 11.855 1.00 97.56 108 SER A CA 1
ATOM 838 C C . SER A 1 108 ? -3.531 -3.568 13.343 1.00 97.56 108 SER A C 1
ATOM 840 O O . SER A 1 108 ? -4.390 -4.179 13.978 1.00 97.56 108 SER A O 1
ATOM 842 N N . LEU A 1 109 ? -2.426 -3.097 13.931 1.00 97.38 109 LEU A N 1
ATOM 843 C CA . LEU A 1 109 ? -2.130 -3.274 15.357 1.00 97.38 109 LEU A CA 1
ATOM 844 C C . LEU A 1 109 ? -3.138 -2.569 16.269 1.00 97.38 109 LEU A C 1
ATOM 846 O O . LEU A 1 109 ? -3.491 -3.118 17.313 1.00 97.38 109 LEU A O 1
ATOM 850 N N . VAL A 1 110 ? -3.640 -1.402 15.859 1.00 94.69 110 VAL A N 1
ATOM 851 C CA . VAL A 1 110 ? -4.660 -0.658 16.618 1.00 94.69 110 VAL A CA 1
ATOM 852 C C . VAL A 1 110 ? -6.083 -1.167 16.375 1.00 94.69 110 VAL A C 1
ATOM 854 O O . VAL A 1 110 ? -6.988 -0.834 17.130 1.00 94.69 110 VAL A O 1
ATOM 857 N N . SER A 1 111 ? -6.296 -2.036 15.381 1.00 92.31 111 SER A N 1
ATOM 858 C CA . SER A 1 111 ? -7.611 -2.631 15.138 1.00 92.31 111 SER A CA 1
ATOM 859 C C . SER A 1 111 ? -8.069 -3.492 16.318 1.00 92.31 111 SER A C 1
ATOM 861 O O . SER A 1 111 ? -7.313 -4.323 16.828 1.00 92.31 111 SER A O 1
ATOM 863 N N . HIS A 1 112 ? -9.341 -3.366 16.705 1.00 90.75 112 HIS A N 1
ATOM 864 C CA . HIS A 1 112 ? -9.982 -4.228 17.707 1.00 90.75 112 HIS A CA 1
ATOM 865 C C . HIS A 1 112 ? -10.232 -5.664 17.217 1.00 90.75 112 HIS A C 1
ATOM 867 O O . HIS A 1 112 ? -10.479 -6.561 18.021 1.00 90.75 112 HIS A O 1
ATOM 873 N N . SER A 1 113 ? -10.177 -5.900 15.905 1.00 93.88 113 SER A N 1
ATOM 874 C CA . SER A 1 113 ? -10.480 -7.193 15.295 1.00 93.88 113 SER A CA 1
ATOM 875 C C . SER A 1 113 ? -9.212 -8.029 15.117 1.00 93.88 113 SER A C 1
ATOM 877 O O . SER A 1 113 ? -8.313 -7.660 14.357 1.00 93.88 113 SER A O 1
ATOM 879 N N . TRP A 1 114 ? -9.137 -9.179 15.794 1.00 96.12 114 TRP A N 1
ATOM 880 C CA . TRP A 1 114 ? -7.957 -10.049 15.739 1.00 96.12 114 TRP A CA 1
ATOM 881 C C . TRP A 1 114 ? -7.598 -10.532 14.315 1.00 96.12 114 TRP A C 1
ATOM 883 O O . TRP A 1 114 ? -6.406 -10.522 14.003 1.00 96.12 114 TRP A O 1
ATOM 893 N N . PRO A 1 115 ? -8.550 -10.885 13.415 1.00 97.00 115 PRO A N 1
ATOM 894 C CA . PRO A 1 115 ? -8.210 -11.310 12.059 1.00 97.00 115 PRO A CA 1
ATOM 895 C C . PRO A 1 115 ? -7.596 -10.173 11.241 1.00 97.00 115 PRO A C 1
ATOM 897 O O . PRO A 1 115 ? -6.608 -10.395 10.547 1.00 97.00 115 PRO A O 1
ATOM 900 N N . ILE A 1 116 ? -8.131 -8.947 11.360 1.00 96.94 116 ILE A N 1
ATOM 901 C CA . ILE A 1 116 ? -7.564 -7.757 10.701 1.00 96.94 116 ILE A CA 1
ATOM 902 C C . ILE A 1 116 ? -6.125 -7.551 11.175 1.00 96.94 116 ILE A C 1
ATOM 904 O O . ILE A 1 116 ? -5.233 -7.339 10.355 1.00 96.94 116 ILE A O 1
ATOM 908 N N . ARG A 1 117 ? -5.895 -7.665 12.489 1.00 97.69 117 ARG A N 1
ATOM 909 C CA . ARG A 1 117 ? -4.571 -7.501 13.086 1.00 97.69 117 ARG A CA 1
ATOM 910 C C . ARG A 1 117 ? -3.569 -8.517 12.551 1.00 97.69 117 ARG A C 1
ATOM 912 O O . ARG A 1 117 ? -2.515 -8.120 12.069 1.00 97.69 117 ARG A O 1
ATOM 919 N N . VAL A 1 118 ? -3.889 -9.808 12.631 1.00 98.31 118 VAL A N 1
ATOM 920 C CA . VAL A 1 118 ? -2.965 -10.879 12.229 1.00 98.31 118 VAL A CA 1
ATOM 921 C C . VAL A 1 118 ? -2.674 -10.815 10.737 1.00 98.31 118 VAL A C 1
ATOM 923 O O . VAL A 1 118 ? -1.507 -10.778 10.356 1.00 98.31 118 VAL A O 1
ATOM 926 N N . VAL A 1 119 ? -3.716 -10.753 9.901 1.00 98.44 119 VAL A N 1
ATOM 927 C CA . VAL A 1 119 ? -3.533 -10.699 8.448 1.00 98.44 119 VAL A CA 1
ATOM 928 C C . VAL A 1 119 ? -2.748 -9.453 8.075 1.00 98.44 119 VAL A C 1
ATOM 930 O O . VAL A 1 119 ? -1.738 -9.572 7.399 1.00 98.44 119 VAL A O 1
ATOM 933 N N . GLY A 1 120 ? -3.136 -8.277 8.568 1.00 98.31 120 GLY A N 1
ATOM 934 C CA . GLY A 1 120 ? -2.460 -7.036 8.213 1.00 98.31 120 GLY A CA 1
ATOM 935 C C . GLY A 1 120 ? -0.999 -6.981 8.658 1.00 98.31 120 GLY A C 1
ATOM 936 O O . GLY A 1 120 ? -0.144 -6.564 7.881 1.00 98.31 120 GLY A O 1
ATOM 937 N N . VAL A 1 121 ? -0.673 -7.460 9.863 1.00 98.62 121 VAL A N 1
ATOM 938 C CA . VAL A 1 121 ? 0.725 -7.519 10.320 1.00 98.62 121 VAL A CA 1
ATOM 939 C C . VAL A 1 121 ? 1.554 -8.435 9.423 1.00 98.62 121 VAL A C 1
ATOM 941 O O . VAL A 1 121 ? 2.614 -8.021 8.959 1.00 98.62 121 VAL A O 1
ATOM 944 N N . VAL A 1 122 ? 1.070 -9.647 9.136 1.00 98.62 122 VAL A N 1
ATOM 945 C CA . VAL A 1 122 ? 1.791 -10.586 8.264 1.00 98.62 122 VAL A CA 1
ATOM 946 C C . VAL A 1 122 ? 1.934 -10.012 6.854 1.00 98.62 122 VAL A C 1
ATOM 948 O O . VAL A 1 122 ? 3.040 -10.005 6.323 1.00 98.62 122 VAL A O 1
ATOM 951 N N . THR A 1 123 ? 0.858 -9.462 6.282 1.00 98.44 123 THR A N 1
ATOM 952 C CA . THR A 1 123 ? 0.870 -8.813 4.963 1.00 98.44 123 THR A CA 1
ATOM 953 C C . THR A 1 123 ? 1.907 -7.702 4.898 1.00 98.44 123 THR A C 1
ATOM 955 O O . THR A 1 123 ? 2.730 -7.682 3.988 1.00 98.44 123 THR A O 1
ATOM 958 N N . GLY A 1 124 ? 1.879 -6.771 5.854 1.00 98.44 124 GLY A N 1
ATOM 959 C CA . GLY A 1 124 ? 2.753 -5.606 5.820 1.00 98.44 124 GLY A CA 1
ATOM 960 C C . GLY A 1 124 ? 4.221 -5.962 6.052 1.00 98.44 124 GLY A C 1
ATOM 961 O O . GLY A 1 124 ? 5.086 -5.417 5.369 1.00 98.44 124 GLY A O 1
ATOM 962 N N . VAL A 1 125 ? 4.510 -6.918 6.943 1.00 98.56 125 VAL A N 1
ATOM 963 C CA . VAL A 1 125 ? 5.875 -7.431 7.147 1.00 98.56 125 VAL A CA 1
ATOM 964 C C . VAL A 1 125 ? 6.379 -8.160 5.905 1.00 98.56 125 VAL A C 1
ATOM 966 O O . VAL A 1 125 ? 7.520 -7.944 5.513 1.00 98.56 125 VAL A O 1
ATOM 969 N N . TRP A 1 126 ? 5.549 -8.985 5.263 1.00 98.50 126 TRP A N 1
ATOM 970 C CA . TRP A 1 126 ? 5.934 -9.691 4.039 1.00 98.50 126 TRP A CA 1
ATOM 971 C C . TRP A 1 126 ? 6.221 -8.713 2.901 1.00 98.50 126 TRP A C 1
ATOM 973 O O . TRP A 1 126 ? 7.268 -8.797 2.266 1.00 98.50 126 TRP A O 1
ATOM 983 N N . LEU A 1 127 ? 5.307 -7.767 2.669 1.00 98.00 127 LEU A N 1
ATOM 984 C CA . LEU A 1 127 ? 5.406 -6.773 1.604 1.00 98.00 127 LEU A CA 1
ATOM 985 C C . LEU A 1 127 ? 6.664 -5.910 1.758 1.00 98.00 127 LEU A C 1
ATOM 987 O O . LEU A 1 127 ? 7.458 -5.813 0.827 1.00 98.00 127 LEU A O 1
ATOM 991 N N . ALA A 1 128 ? 6.883 -5.342 2.949 1.00 98.06 128 ALA A N 1
ATOM 992 C CA . ALA A 1 128 ? 8.072 -4.538 3.219 1.00 98.06 128 ALA A CA 1
ATOM 993 C C . ALA A 1 128 ? 9.351 -5.386 3.251 1.00 98.06 128 ALA A C 1
ATOM 995 O O . ALA A 1 128 ? 10.386 -4.955 2.755 1.00 98.06 128 ALA A O 1
ATOM 996 N N . GLY A 1 129 ? 9.291 -6.591 3.823 1.00 97.94 129 GLY A N 1
ATOM 997 C CA . GLY A 1 129 ? 10.423 -7.510 3.911 1.00 97.94 129 GLY A CA 1
ATOM 998 C C . GLY A 1 129 ? 10.935 -7.921 2.535 1.00 97.94 129 GLY A C 1
ATOM 999 O O . GLY A 1 129 ? 12.139 -7.854 2.293 1.00 97.94 129 GLY A O 1
ATOM 1000 N N . TYR A 1 130 ? 10.025 -8.261 1.616 1.00 97.94 130 TYR A N 1
ATOM 1001 C CA . TYR A 1 130 ? 10.371 -8.573 0.232 1.00 97.94 130 TYR A CA 1
ATOM 1002 C C . TYR A 1 130 ? 11.133 -7.421 -0.433 1.00 97.94 130 TYR A C 1
ATOM 1004 O O . TYR A 1 130 ? 12.130 -7.672 -1.100 1.00 97.94 130 TYR A O 1
ATOM 1012 N N . SER A 1 131 ? 10.750 -6.161 -0.198 1.00 97.44 131 SER A N 1
ATOM 1013 C CA . SER A 1 131 ? 11.439 -5.003 -0.789 1.00 97.44 131 SER A CA 1
ATOM 1014 C C . SER A 1 131 ? 12.932 -4.914 -0.470 1.00 97.44 131 SER A C 1
ATOM 1016 O O . SER A 1 131 ? 13.681 -4.362 -1.270 1.00 97.44 131 SER A O 1
ATOM 1018 N N . PHE A 1 132 ? 13.390 -5.464 0.658 1.00 96.81 132 PHE A N 1
ATOM 1019 C CA . PHE A 1 132 ? 14.816 -5.480 1.012 1.00 96.81 132 PHE A CA 1
ATOM 1020 C C . PHE A 1 132 ? 15.607 -6.605 0.337 1.00 96.81 132 PHE A C 1
ATOM 1022 O O . PHE A 1 132 ? 16.835 -6.564 0.319 1.00 96.81 132 PHE A O 1
ATOM 1029 N N . VAL A 1 133 ? 14.920 -7.614 -0.198 1.00 95.88 133 VAL A N 1
ATOM 1030 C CA . VAL A 1 133 ? 15.525 -8.812 -0.799 1.00 95.88 133 VAL A CA 1
ATOM 1031 C C . VAL A 1 133 ? 15.051 -9.058 -2.232 1.00 95.88 133 VAL A C 1
ATOM 1033 O O . VAL A 1 133 ? 15.395 -10.078 -2.820 1.00 95.88 133 VAL A O 1
ATOM 1036 N N . GLY A 1 134 ? 14.283 -8.135 -2.815 1.00 90.69 134 GLY A N 1
ATOM 1037 C CA . GLY A 1 134 ? 13.663 -8.282 -4.135 1.00 90.69 134 GLY A CA 1
ATOM 1038 C C . GLY A 1 134 ? 14.657 -8.345 -5.296 1.00 90.69 134 GLY A C 1
ATOM 1039 O O . GLY A 1 134 ? 14.284 -8.740 -6.388 1.00 90.69 134 GLY A O 1
ATOM 1040 N N . THR A 1 135 ? 15.927 -8.004 -5.068 1.00 89.56 135 THR A N 1
ATOM 1041 C CA . THR A 1 135 ? 17.020 -8.226 -6.030 1.00 89.56 135 THR A CA 1
ATOM 1042 C C . THR A 1 135 ? 17.588 -9.647 -5.978 1.00 89.56 135 THR A C 1
ATOM 1044 O O . THR A 1 135 ? 18.338 -10.046 -6.864 1.00 89.56 135 THR A O 1
ATOM 1047 N N . LEU A 1 136 ? 17.267 -10.406 -4.927 1.00 93.69 136 LEU A N 1
ATOM 1048 C CA . LEU A 1 136 ? 17.762 -11.762 -4.672 1.00 93.69 136 LEU A CA 1
ATOM 1049 C C . LEU A 1 136 ? 16.684 -12.827 -4.905 1.00 93.69 136 LEU A C 1
ATOM 1051 O O . LEU A 1 136 ? 17.007 -13.993 -5.127 1.00 93.69 136 LEU A O 1
ATOM 1055 N N . LEU A 1 137 ? 15.411 -12.443 -4.807 1.00 94.44 137 LEU A N 1
ATOM 1056 C CA . LEU A 1 137 ? 14.255 -13.321 -4.948 1.00 94.44 137 LEU A CA 1
ATOM 1057 C C . LEU A 1 137 ? 13.446 -12.943 -6.186 1.00 94.44 137 LEU A C 1
ATOM 1059 O O . LEU A 1 137 ? 13.315 -11.770 -6.514 1.00 94.44 137 LEU A O 1
ATOM 1063 N N . ALA A 1 138 ? 12.857 -13.944 -6.836 1.00 93.81 138 ALA A N 1
ATOM 1064 C CA . ALA A 1 138 ? 11.923 -13.719 -7.933 1.00 93.81 138 ALA A CA 1
ATOM 1065 C C . ALA A 1 138 ? 10.638 -13.019 -7.451 1.00 93.81 138 ALA A C 1
ATOM 1067 O O . ALA A 1 138 ? 10.177 -13.224 -6.326 1.00 93.81 138 ALA A O 1
ATOM 1068 N N . GLU A 1 139 ? 9.989 -12.281 -8.346 1.00 92.50 139 GLU A N 1
ATOM 1069 C CA . GLU A 1 139 ? 8.735 -11.565 -8.062 1.00 92.50 139 GLU A CA 1
ATOM 1070 C C . GLU A 1 139 ? 7.583 -12.464 -7.631 1.00 92.50 139 GLU A C 1
ATOM 1072 O O . GLU A 1 139 ? 6.675 -12.041 -6.918 1.00 92.50 139 GLU A O 1
ATOM 1077 N N . GLU A 1 140 ? 7.639 -13.743 -7.988 1.00 93.25 140 GLU A N 1
ATOM 1078 C CA . GLU A 1 140 ? 6.644 -14.723 -7.576 1.00 93.25 140 GLU A CA 1
ATOM 1079 C C . GLU A 1 140 ? 6.537 -14.854 -6.051 1.00 93.25 140 GLU A C 1
ATOM 1081 O O . GLU A 1 140 ? 5.457 -15.138 -5.535 1.00 93.25 140 GLU A O 1
ATOM 1086 N N . TYR A 1 141 ? 7.618 -14.581 -5.313 1.00 95.50 141 TYR A N 1
ATOM 1087 C CA . TYR A 1 141 ? 7.610 -14.574 -3.847 1.00 95.50 141 TYR A CA 1
ATOM 1088 C C . TYR A 1 141 ? 6.810 -13.404 -3.254 1.00 95.50 141 TYR A C 1
ATOM 1090 O O . TYR A 1 141 ? 6.477 -13.423 -2.066 1.00 95.50 141 TYR A O 1
ATOM 1098 N N . LEU A 1 142 ? 6.450 -12.409 -4.068 1.00 94.00 142 LEU A N 1
ATOM 1099 C CA . LEU A 1 142 ? 5.571 -11.309 -3.686 1.00 94.00 142 LEU A CA 1
ATOM 1100 C C . LEU A 1 142 ? 4.083 -11.639 -3.878 1.00 94.00 142 LEU A C 1
ATOM 1102 O O . LEU A 1 142 ? 3.232 -11.054 -3.208 1.00 94.00 142 LEU A O 1
ATOM 1106 N N . ARG A 1 143 ? 3.744 -12.611 -4.738 1.00 94.06 143 ARG A N 1
ATOM 1107 C CA . ARG A 1 143 ? 2.355 -13.018 -5.032 1.00 94.06 143 ARG A CA 1
ATOM 1108 C C . ARG A 1 143 ? 1.499 -13.286 -3.783 1.00 94.06 143 ARG A C 1
ATOM 1110 O O . ARG A 1 143 ? 0.357 -12.815 -3.753 1.00 94.06 143 ARG A O 1
ATOM 1117 N N . PRO A 1 144 ? 2.000 -13.969 -2.729 1.00 95.94 144 PRO A N 1
ATOM 1118 C CA . PRO A 1 144 ? 1.233 -14.160 -1.501 1.00 95.94 144 PRO A CA 1
ATOM 1119 C C . PRO A 1 144 ? 0.797 -12.843 -0.852 1.00 95.94 144 PRO A C 1
ATOM 1121 O O . PRO A 1 144 ? -0.339 -12.749 -0.393 1.00 95.94 144 PRO A O 1
ATOM 1124 N N . ALA A 1 145 ? 1.642 -11.804 -0.873 1.00 95.25 145 ALA A N 1
ATOM 1125 C CA . ALA A 1 145 ? 1.294 -10.499 -0.317 1.00 95.25 145 ALA A CA 1
ATOM 1126 C C . ALA A 1 145 ? 0.086 -9.887 -1.044 1.00 95.25 145 ALA A C 1
ATOM 1128 O O . ALA A 1 145 ? -0.824 -9.392 -0.385 1.00 95.25 145 ALA A O 1
ATOM 1129 N N . GLY A 1 146 ? 0.011 -10.005 -2.376 1.00 94.75 146 GLY A N 1
ATOM 1130 C CA . GLY A 1 146 ? -1.143 -9.551 -3.160 1.00 94.75 146 GLY A CA 1
ATOM 1131 C C . GLY A 1 146 ? -2.460 -10.208 -2.726 1.00 94.75 146 GLY A C 1
ATOM 1132 O O . GLY A 1 146 ? -3.452 -9.520 -2.482 1.00 94.75 146 GLY A O 1
ATOM 1133 N N . ILE A 1 147 ? -2.458 -11.532 -2.530 1.00 97.25 147 ILE A N 1
ATOM 1134 C CA . ILE A 1 147 ? -3.626 -12.266 -2.011 1.00 97.25 147 ILE A CA 1
ATOM 1135 C C . ILE A 1 147 ? -3.973 -11.790 -0.596 1.00 97.25 147 ILE A C 1
ATOM 1137 O O . ILE A 1 147 ? -5.137 -11.523 -0.292 1.00 97.25 147 ILE A O 1
ATOM 1141 N N . MET A 1 148 ? -2.977 -11.658 0.280 1.00 97.94 148 MET A N 1
ATOM 1142 C CA . MET A 1 148 ? -3.218 -11.254 1.662 1.00 97.94 148 MET A CA 1
ATOM 1143 C C . MET A 1 148 ? -3.716 -9.808 1.786 1.00 97.94 148 MET A C 1
ATOM 1145 O O . MET A 1 148 ? -4.506 -9.523 2.685 1.00 97.94 148 MET A O 1
ATOM 1149 N N . ILE A 1 149 ? -3.327 -8.909 0.879 1.00 97.81 149 ILE A N 1
ATOM 1150 C CA . ILE A 1 149 ? -3.882 -7.552 0.775 1.00 97.81 149 ILE A CA 1
ATOM 1151 C C . ILE A 1 149 ? -5.384 -7.608 0.453 1.00 97.81 149 ILE A C 1
ATOM 1153 O O . ILE A 1 149 ? -6.173 -6.940 1.122 1.00 97.81 149 ILE A O 1
ATOM 1157 N N . LEU A 1 150 ? -5.807 -8.439 -0.510 1.00 97.75 150 LEU A N 1
ATOM 1158 C CA . LEU A 1 150 ? -7.233 -8.617 -0.830 1.00 97.75 150 LEU A CA 1
ATOM 1159 C C . LEU A 1 150 ? -8.019 -9.147 0.371 1.00 97.75 150 LEU A C 1
ATOM 1161 O O . LEU A 1 150 ? -9.087 -8.626 0.698 1.00 97.75 150 LEU A O 1
ATOM 1165 N N . VAL A 1 151 ? -7.470 -10.153 1.058 1.00 98.19 151 VAL A N 1
ATOM 1166 C CA . VAL A 1 151 ? -8.067 -10.695 2.285 1.00 98.19 151 VAL A CA 1
ATOM 1167 C C . VAL A 1 151 ? -8.157 -9.607 3.353 1.00 98.19 151 VAL A C 1
ATOM 1169 O O . VAL A 1 151 ? -9.200 -9.456 3.982 1.00 98.19 151 VAL A O 1
ATOM 1172 N N . TRP A 1 152 ? -7.108 -8.806 3.535 1.00 98.12 152 TRP A N 1
ATOM 1173 C CA . TRP A 1 152 ? -7.099 -7.718 4.508 1.00 98.12 152 TRP A CA 1
ATOM 1174 C C . TRP A 1 152 ? -8.181 -6.670 4.217 1.00 98.12 152 TRP A C 1
ATOM 1176 O O . TRP A 1 152 ? -8.937 -6.321 5.124 1.00 98.12 152 TRP A O 1
ATOM 1186 N N . PHE A 1 153 ? -8.350 -6.239 2.961 1.00 97.56 153 PHE A N 1
ATOM 1187 C CA . PHE A 1 153 ? -9.449 -5.339 2.591 1.00 97.56 153 PHE A CA 1
ATOM 1188 C C . PHE A 1 153 ? -10.826 -5.964 2.812 1.00 97.56 153 PHE A C 1
ATOM 1190 O O . PHE A 1 153 ? -11.727 -5.288 3.310 1.00 97.56 153 PHE A O 1
ATOM 1197 N N . ALA A 1 154 ? -11.000 -7.250 2.496 1.00 97.38 154 ALA A N 1
ATOM 1198 C CA . ALA A 1 154 ? -12.255 -7.950 2.748 1.00 97.38 154 ALA A CA 1
ATOM 1199 C C . ALA A 1 154 ? -12.576 -7.971 4.250 1.00 97.38 154 ALA A C 1
ATOM 1201 O O . ALA A 1 154 ? -13.699 -7.669 4.655 1.00 97.38 154 ALA A O 1
ATOM 1202 N N . LEU A 1 155 ? -11.578 -8.258 5.089 1.00 97.06 155 LEU A N 1
ATOM 1203 C CA . LEU A 1 155 ? -11.725 -8.245 6.541 1.00 97.06 155 LEU A CA 1
ATOM 1204 C C . LEU A 1 155 ? -12.057 -6.846 7.066 1.00 97.06 155 LEU A C 1
ATOM 1206 O O . LEU A 1 155 ? -12.952 -6.727 7.901 1.00 97.06 155 LEU A O 1
ATOM 1210 N N . LEU A 1 156 ? -11.405 -5.794 6.561 1.00 95.38 156 LEU A N 1
ATOM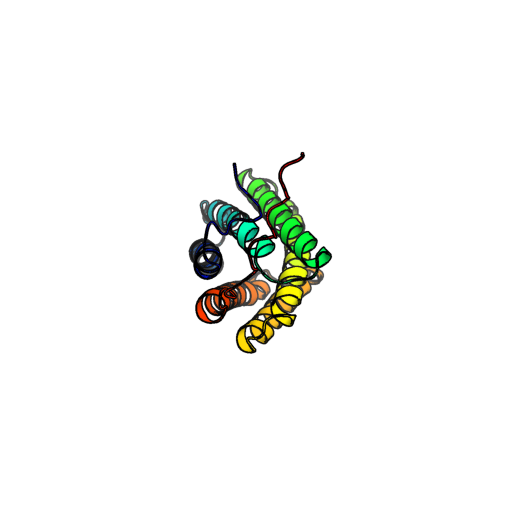 1211 C CA . LEU A 1 156 ? -11.755 -4.407 6.884 1.00 95.38 156 LEU A CA 1
ATOM 1212 C C . LEU A 1 156 ? -13.210 -4.096 6.511 1.00 95.38 156 LEU A C 1
ATOM 1214 O O . LEU A 1 156 ? -13.943 -3.544 7.326 1.00 95.38 156 LEU A O 1
ATOM 1218 N N . ALA A 1 157 ? -13.656 -4.504 5.322 1.00 94.06 157 ALA A N 1
ATOM 1219 C CA . ALA A 1 157 ? -15.022 -4.278 4.859 1.00 94.06 157 ALA A CA 1
ATOM 1220 C C . ALA A 1 157 ? -16.088 -5.038 5.675 1.00 94.06 157 ALA A C 1
ATOM 1222 O O . ALA A 1 157 ? -17.228 -4.579 5.765 1.00 94.06 157 ALA A O 1
ATOM 1223 N N . ILE A 1 158 ? -15.743 -6.201 6.237 1.00 92.81 158 ILE A N 1
ATOM 1224 C CA . ILE A 1 158 ? -16.665 -7.059 6.999 1.00 92.81 158 ILE A CA 1
ATOM 1225 C C . ILE A 1 158 ? -16.693 -6.683 8.483 1.00 92.81 158 ILE A C 1
ATOM 1227 O O . ILE A 1 158 ? -17.766 -6.606 9.080 1.00 92.81 158 ILE A O 1
ATOM 1231 N N . PHE A 1 159 ? -15.521 -6.499 9.094 1.00 88.69 159 PHE A N 1
ATOM 1232 C CA . PHE A 1 159 ? -15.379 -6.446 10.549 1.00 88.69 159 PHE A CA 1
ATOM 1233 C C . PHE A 1 159 ? -15.172 -5.046 11.110 1.00 88.69 159 PHE A C 1
ATOM 1235 O O . PHE A 1 159 ? -15.351 -4.860 12.315 1.00 88.69 159 PHE A O 1
ATOM 1242 N N . HIS A 1 160 ? -14.791 -4.066 10.291 1.00 76.56 160 HIS A N 1
ATOM 1243 C CA . HIS A 1 160 ? -14.624 -2.716 10.800 1.00 76.56 160 HIS A CA 1
ATOM 1244 C C . HIS A 1 160 ? -15.993 -2.058 10.977 1.00 76.56 160 HIS A C 1
ATOM 1246 O O . HIS A 1 160 ? -16.786 -1.953 10.040 1.00 76.56 160 HIS A O 1
ATOM 1252 N N . ARG A 1 161 ? -16.281 -1.631 12.205 1.00 68.56 161 ARG A N 1
ATOM 1253 C CA . ARG A 1 161 ? -17.495 -0.887 12.532 1.00 68.56 161 ARG A CA 1
ATOM 1254 C C . ARG A 1 161 ? -17.172 0.593 12.399 1.00 68.56 161 ARG A C 1
ATOM 1256 O O . ARG A 1 161 ? -16.205 1.046 12.998 1.00 68.56 161 ARG A O 1
ATOM 1263 N N . ASP A 1 162 ? -17.953 1.329 11.611 1.00 63.34 162 ASP A N 1
ATOM 1264 C CA . ASP A 1 162 ? -17.917 2.789 11.678 1.00 63.34 162 ASP A CA 1
ATOM 1265 C C . ASP A 1 162 ? -18.334 3.171 13.107 1.00 63.34 162 ASP A C 1
ATOM 1267 O O . ASP A 1 162 ? -19.463 2.882 13.510 1.00 63.34 162 ASP A O 1
ATOM 1271 N N . ASP A 1 163 ? -17.419 3.737 13.894 1.00 55.38 163 ASP A N 1
ATOM 1272 C CA . ASP A 1 163 ? -17.716 4.097 15.279 1.00 55.38 163 ASP A CA 1
ATOM 1273 C C . ASP A 1 163 ? -18.827 5.166 15.299 1.00 55.38 163 ASP A C 1
ATOM 1275 O O . ASP A 1 163 ? -18.676 6.232 14.680 1.00 55.38 163 ASP A O 1
ATOM 1279 N N . PRO A 1 164 ? -19.973 4.918 15.960 1.00 46.75 164 PRO A N 1
ATOM 1280 C CA . PRO A 1 164 ? -21.022 5.911 16.066 1.00 46.75 164 PRO A CA 1
ATOM 1281 C C . PRO A 1 164 ? -20.624 6.943 17.126 1.00 46.75 164 PRO A C 1
ATOM 1283 O O . PRO A 1 164 ? -20.917 6.782 18.305 1.00 46.75 164 PRO A O 1
ATOM 1286 N N . GLY A 1 165 ? -19.995 8.037 16.694 1.00 47.34 165 GLY A N 1
ATOM 1287 C CA . GLY A 1 165 ? -19.984 9.288 17.453 1.00 47.34 165 GLY A CA 1
ATOM 1288 C C . GLY A 1 165 ? -18.607 9.867 17.750 1.00 47.34 165 GLY A C 1
ATOM 1289 O O . GLY A 1 165 ? -18.048 9.670 18.822 1.00 47.34 165 GLY A O 1
ATOM 1290 N N . HIS A 1 166 ? -18.147 10.758 16.876 1.00 43.09 166 HIS A N 1
ATOM 1291 C CA . HIS A 1 166 ? -17.668 12.031 17.403 1.00 43.09 166 HIS A CA 1
ATOM 1292 C C . HIS A 1 166 ? -18.902 12.927 17.573 1.00 43.09 166 HIS A C 1
ATOM 1294 O O . HIS A 1 166 ? -19.602 13.158 16.581 1.00 43.09 166 HIS A O 1
ATOM 1300 N N . PRO A 1 167 ? -19.214 13.416 18.788 1.00 47.22 167 PRO A N 1
ATOM 1301 C CA . PRO A 1 167 ? -20.193 14.480 18.941 1.00 47.22 167 PRO A CA 1
ATOM 1302 C C . PRO A 1 167 ? -19.801 15.637 18.010 1.00 47.22 167 PRO A C 1
ATOM 1304 O O . PRO A 1 167 ? -18.602 15.918 17.877 1.00 47.22 167 PRO A O 1
ATOM 1307 N N . PRO A 1 168 ? -20.758 16.308 17.346 1.00 50.41 168 PRO A N 1
ATOM 1308 C CA . PRO A 1 168 ? -20.439 17.512 16.595 1.00 50.41 168 PRO A CA 1
ATOM 1309 C C . PRO A 1 168 ? -19.683 18.473 17.514 1.00 50.41 168 PRO A C 1
ATOM 1311 O O . PRO A 1 168 ? -20.068 18.666 18.669 1.00 50.41 168 PRO A O 1
ATOM 1314 N N . ALA A 1 169 ? -18.581 19.038 17.011 1.00 54.19 169 ALA A N 1
ATOM 1315 C CA . ALA A 1 169 ? -17.818 20.033 17.752 1.00 54.19 169 ALA A CA 1
ATOM 1316 C C . ALA A 1 169 ? -18.778 21.128 18.257 1.00 54.19 169 ALA A C 1
ATOM 1318 O O . ALA A 1 169 ? -19.646 21.546 17.481 1.00 54.19 169 ALA A O 1
ATOM 1319 N N . PRO A 1 170 ? -18.657 21.577 19.522 1.00 57.34 170 PRO A N 1
ATOM 1320 C CA . PRO A 1 170 ? -19.529 22.610 20.059 1.00 57.34 170 PRO A CA 1
ATOM 1321 C C . PRO A 1 170 ? -19.536 23.814 19.119 1.00 57.34 170 PRO A C 1
ATOM 1323 O O . PRO A 1 170 ? -18.485 24.242 18.633 1.00 57.34 170 PRO A O 1
ATOM 1326 N N . ALA A 1 171 ? -20.737 24.313 18.820 1.00 65.62 171 ALA A N 1
ATOM 1327 C CA . ALA A 1 171 ? -20.909 25.480 17.974 1.00 65.62 171 ALA A CA 1
ATOM 1328 C C . ALA A 1 171 ? -20.076 26.631 18.550 1.00 65.62 171 ALA A C 1
ATOM 1330 O O . ALA A 1 171 ? -20.217 26.976 19.724 1.00 65.62 171 ALA A O 1
ATOM 1331 N N . ILE A 1 172 ? -19.188 27.195 17.730 1.00 67.94 172 ILE A N 1
ATOM 1332 C CA . ILE A 1 172 ? -18.460 28.411 18.090 1.00 67.94 172 ILE A CA 1
ATOM 1333 C C . ILE A 1 172 ? -19.528 29.493 18.311 1.00 67.94 172 ILE A C 1
ATOM 1335 O O . ILE A 1 172 ? -20.328 29.714 17.395 1.00 67.94 172 ILE A O 1
ATOM 1339 N N . PRO A 1 173 ? -19.598 30.134 19.494 1.00 64.81 173 PRO A N 1
ATOM 1340 C CA . PRO A 1 173 ? -20.529 31.230 19.715 1.00 64.81 173 PRO A CA 1
ATOM 1341 C C . PRO A 1 173 ? -20.282 32.312 18.667 1.00 64.81 173 PRO A C 1
ATOM 1343 O O . PRO A 1 173 ? -19.129 32.648 18.385 1.00 64.81 173 PRO A O 1
ATOM 1346 N N . ALA A 1 174 ? -21.354 32.836 18.073 1.00 61.16 174 ALA A N 1
ATOM 1347 C CA . ALA A 1 174 ? -21.239 33.962 17.160 1.00 61.16 174 ALA A CA 1
ATOM 1348 C C . ALA A 1 174 ? -20.527 35.128 17.877 1.00 61.16 174 ALA A C 1
ATOM 1350 O O . ALA A 1 174 ? -20.812 35.362 19.056 1.00 61.16 174 ALA A O 1
ATOM 1351 N N . PRO A 1 175 ? -19.591 35.827 17.210 1.00 68.38 175 PRO A N 1
ATOM 1352 C CA . PRO A 1 175 ? -18.965 37.007 17.789 1.00 68.38 175 PRO A CA 1
ATOM 1353 C C . PRO A 1 175 ? -20.046 38.045 18.117 1.00 68.38 175 PRO A C 1
ATOM 1355 O O . PRO A 1 175 ? -20.955 38.260 17.311 1.00 68.38 175 PRO A O 1
ATOM 1358 N N . ALA A 1 176 ? -19.956 38.604 19.326 1.00 67.44 176 ALA A N 1
ATOM 1359 C CA . ALA A 1 176 ? -20.846 39.640 19.847 1.00 67.44 176 ALA A CA 1
ATOM 1360 C C . ALA A 1 176 ? -20.690 40.973 19.105 1.00 67.44 176 ALA A C 1
ATOM 1362 O O . ALA A 1 176 ? -19.564 41.252 18.629 1.00 67.44 176 ALA A O 1
#

Secondary structure (DSSP, 8-state):
---TTS--S-HHHHHHHHHHHHHHHHHHHHH-TT-TTHHHHHHHHHHHHHHHHHHS---HHHHHHHHHHHHHHHHHHHHHHTT--HHHHHHHHHHHHHHHHHHHHHHHHH-S-HHHHHHHHHHHHHHHHHHHHTTTS-GGGGHHHHHHHHHHHHHHHHH----S-PPPPPPPPPP-